Protein AF-A0A7C6XUM2-F1 (afdb_monomer)

Radius of gyration: 15.82 Å; Cα contacts (8 Å, |Δi|>4): 188; chains: 1; bounding box: 39×31×42 Å

Mean predicted aligned error: 3.75 Å

Structure (mmCIF, N/CA/C/O backbone):
data_AF-A0A7C6XUM2-F1
#
_entry.id   AF-A0A7C6XUM2-F1
#
loop_
_atom_site.group_PDB
_atom_site.id
_atom_site.type_symbol
_atom_site.label_atom_id
_atom_site.label_alt_id
_atom_site.label_comp_id
_atom_site.label_asym_id
_atom_site.label_entity_id
_atom_site.label_seq_id
_atom_site.pdbx_PDB_ins_code
_atom_site.Cartn_x
_atom_site.Cartn_y
_atom_site.Cartn_z
_atom_site.occupancy
_atom_site.B_iso_or_equiv
_atom_site.auth_seq_id
_atom_site.auth_comp_id
_atom_site.auth_asym_id
_atom_site.auth_atom_id
_atom_site.pdbx_PDB_model_num
ATOM 1 N N . MET A 1 1 ? -12.498 -16.018 3.417 1.00 53.25 1 MET A N 1
ATOM 2 C CA . MET A 1 1 ? -11.484 -16.542 4.367 1.00 53.25 1 MET A CA 1
ATOM 3 C C . MET A 1 1 ? -11.325 -15.564 5.523 1.00 53.25 1 MET A C 1
ATOM 5 O O . MET A 1 1 ? -11.219 -14.373 5.267 1.00 53.25 1 MET A O 1
ATOM 9 N N . ASN A 1 2 ? -11.324 -16.026 6.777 1.00 69.00 2 ASN A N 1
ATOM 10 C CA . ASN A 1 2 ? -11.120 -15.145 7.933 1.00 69.00 2 ASN A CA 1
ATOM 11 C C . ASN A 1 2 ? -9.619 -15.071 8.265 1.00 69.00 2 ASN A C 1
ATOM 13 O O . ASN A 1 2 ? -9.070 -15.978 8.889 1.00 69.00 2 ASN A O 1
ATOM 17 N N . ILE A 1 3 ? -8.933 -14.029 7.792 1.00 83.44 3 ILE A N 1
ATOM 18 C CA . ILE A 1 3 ? -7.495 -13.848 8.035 1.00 83.44 3 ILE A CA 1
ATOM 19 C C . ILE A 1 3 ? -7.290 -13.254 9.429 1.00 83.44 3 ILE A C 1
ATOM 21 O O . ILE A 1 3 ? -7.943 -12.284 9.813 1.00 83.44 3 ILE A O 1
ATOM 25 N N . LYS A 1 4 ? -6.369 -13.824 10.208 1.00 90.12 4 LYS A N 1
ATOM 26 C CA . LYS A 1 4 ? -6.022 -13.310 11.538 1.00 90.12 4 LYS A CA 1
ATOM 27 C C . LYS A 1 4 ? -4.985 -12.192 11.415 1.00 90.12 4 LYS A C 1
ATOM 29 O O . LYS A 1 4 ? -3.853 -12.465 11.023 1.00 90.12 4 LYS A O 1
ATOM 34 N N . ILE A 1 5 ? -5.354 -10.967 11.806 1.00 94.19 5 ILE A N 1
ATOM 35 C CA . ILE A 1 5 ? -4.424 -9.827 11.846 1.00 94.19 5 ILE A CA 1
ATOM 36 C C . ILE A 1 5 ? -3.328 -10.077 12.882 1.00 94.19 5 ILE A C 1
ATOM 38 O O . ILE A 1 5 ? -3.603 -10.296 14.067 1.00 94.19 5 ILE A O 1
ATOM 42 N N . ARG A 1 6 ? -2.081 -10.033 12.420 1.00 94.12 6 ARG A N 1
ATOM 43 C CA . ARG A 1 6 ? -0.863 -10.315 13.189 1.00 94.12 6 ARG A CA 1
ATOM 44 C C . ARG A 1 6 ? 0.303 -9.468 12.667 1.00 94.12 6 ARG A C 1
ATOM 46 O O . ARG A 1 6 ? 0.230 -9.048 11.515 1.00 94.12 6 ARG A O 1
ATOM 53 N N . PRO A 1 7 ? 1.376 -9.257 13.447 1.00 95.44 7 PRO A N 1
ATOM 54 C CA . PRO A 1 7 ? 2.579 -8.601 12.938 1.00 95.44 7 PRO A CA 1
ATOM 55 C C . PRO A 1 7 ? 3.060 -9.235 11.629 1.00 95.44 7 PRO A C 1
ATOM 57 O O . PRO A 1 7 ? 2.848 -10.435 11.406 1.00 95.44 7 PRO A O 1
ATOM 60 N N . TYR A 1 8 ? 3.685 -8.430 10.767 1.00 93.94 8 TYR A N 1
ATOM 61 C CA . TYR A 1 8 ? 4.193 -8.895 9.480 1.00 93.94 8 TYR A CA 1
ATOM 62 C C . TYR A 1 8 ? 5.078 -10.134 9.648 1.00 93.94 8 TYR A C 1
ATOM 64 O O . TYR A 1 8 ? 5.929 -10.203 10.536 1.00 93.94 8 TYR A O 1
ATOM 72 N N . LYS A 1 9 ? 4.879 -11.114 8.764 1.00 94.00 9 LYS A N 1
ATOM 73 C CA . LYS A 1 9 ? 5.786 -12.246 8.606 1.00 94.00 9 LYS A CA 1
ATOM 74 C C . LYS A 1 9 ? 6.029 -12.522 7.127 1.00 94.00 9 LYS A C 1
ATOM 76 O O . LYS A 1 9 ? 5.105 -12.450 6.310 1.00 94.00 9 LYS A O 1
ATOM 81 N N . ARG A 1 10 ? 7.272 -12.875 6.791 1.00 89.88 10 ARG A N 1
ATOM 82 C CA . ARG A 1 10 ? 7.696 -13.174 5.414 1.00 89.88 10 ARG A CA 1
ATOM 83 C C . ARG A 1 10 ? 6.898 -14.331 4.805 1.00 89.88 10 ARG A C 1
ATOM 85 O O . ARG A 1 10 ? 6.492 -14.232 3.656 1.00 89.88 10 ARG A O 1
ATOM 92 N N . ASP A 1 11 ? 6.599 -15.351 5.599 1.00 93.06 11 ASP A N 1
ATOM 93 C CA . ASP A 1 11 ? 5.860 -16.565 5.226 1.00 93.06 11 ASP A CA 1
ATOM 94 C C . ASP A 1 11 ? 4.325 -16.410 5.257 1.00 93.06 11 ASP A C 1
ATOM 96 O O . ASP A 1 11 ? 3.592 -17.305 4.845 1.00 93.06 11 ASP A O 1
ATOM 100 N N . ALA A 1 12 ? 3.796 -15.283 5.749 1.00 93.62 12 ALA A N 1
ATOM 101 C CA . ALA A 1 12 ? 2.359 -15.033 5.728 1.00 93.62 12 ALA A CA 1
ATOM 102 C C . ALA A 1 12 ? 1.880 -14.754 4.297 1.00 93.62 12 ALA A C 1
ATOM 104 O O . ALA A 1 12 ? 2.514 -13.980 3.586 1.00 93.62 12 ALA A O 1
ATOM 105 N N . GLY A 1 13 ? 0.709 -15.274 3.923 1.00 94.88 13 GLY A N 1
ATOM 106 C CA . GLY A 1 13 ? 0.074 -14.972 2.632 1.00 94.88 13 GLY A CA 1
ATOM 107 C C . GLY A 1 13 ? -0.474 -13.545 2.495 1.00 94.88 13 GLY A C 1
ATOM 108 O O . GLY A 1 13 ? -0.994 -13.204 1.449 1.00 94.88 13 GLY A O 1
ATOM 109 N N . HIS A 1 14 ? -0.378 -12.697 3.518 1.00 96.50 14 HIS A N 1
ATOM 110 C CA . HIS A 1 14 ? -0.877 -11.320 3.479 1.00 96.50 14 HIS A CA 1
ATOM 111 C C . HIS A 1 14 ? 0.179 -10.329 3.967 1.00 96.50 14 HIS A C 1
ATOM 113 O O . HIS A 1 14 ? 1.123 -10.697 4.676 1.00 96.50 14 HIS A O 1
ATOM 119 N N . ALA A 1 15 ? -0.005 -9.071 3.590 1.00 97.19 15 ALA A N 1
ATOM 120 C CA . ALA A 1 15 ? 0.808 -7.933 3.991 1.00 97.19 15 ALA A CA 1
ATOM 121 C C . ALA A 1 15 ? -0.079 -6.698 4.237 1.00 97.19 15 ALA A C 1
ATOM 123 O O . ALA A 1 15 ? -1.311 -6.771 4.157 1.00 97.19 15 ALA A O 1
ATOM 124 N N . TYR A 1 16 ? 0.556 -5.585 4.608 1.00 97.75 16 TYR A N 1
ATOM 125 C CA . TYR A 1 16 ? -0.120 -4.377 5.074 1.00 97.75 16 TYR A CA 1
ATOM 126 C C . TYR A 1 16 ? 0.416 -3.139 4.359 1.00 97.75 16 TYR A C 1
ATOM 128 O O . TYR A 1 16 ? 1.627 -2.930 4.317 1.00 97.75 16 TYR A O 1
ATOM 136 N N . ALA A 1 17 ? -0.485 -2.310 3.839 1.00 97.75 17 ALA A N 1
ATOM 137 C CA . ALA A 1 17 ? -0.192 -0.955 3.391 1.00 97.75 17 ALA A CA 1
ATOM 138 C C . ALA A 1 17 ? -0.499 0.001 4.550 1.00 97.75 17 ALA A C 1
ATOM 140 O O . ALA A 1 17 ? -1.663 0.233 4.867 1.00 97.75 17 ALA A O 1
ATOM 141 N N . LEU A 1 18 ? 0.537 0.492 5.234 1.00 96.94 18 LEU A N 1
ATOM 142 C CA . LEU A 1 18 ? 0.380 1.337 6.420 1.00 96.94 18 LEU A CA 1
ATOM 143 C C . LEU A 1 18 ? 0.196 2.804 6.018 1.00 96.94 18 LEU A C 1
ATOM 145 O O . LEU A 1 18 ? 1.086 3.401 5.421 1.00 96.94 18 LEU A O 1
ATOM 149 N N . GLY A 1 19 ? -0.940 3.393 6.386 1.00 97.00 19 GLY A N 1
ATOM 150 C CA . GLY A 1 19 ? -1.255 4.799 6.151 1.00 97.00 19 GLY A CA 1
ATOM 151 C C . GLY A 1 19 ? -2.274 5.016 5.033 1.00 97.00 19 GLY A C 1
ATOM 152 O O . GLY A 1 19 ? -2.547 4.140 4.210 1.00 97.00 19 GLY A O 1
ATOM 153 N N . VAL A 1 20 ? -2.829 6.228 5.005 1.00 97.31 20 VAL A N 1
ATOM 154 C CA . VAL A 1 20 ? -3.878 6.632 4.057 1.00 97.31 20 VAL A CA 1
ATOM 155 C C . VAL A 1 20 ? -3.383 6.566 2.613 1.00 97.31 20 VAL A C 1
ATOM 157 O O . VAL A 1 20 ? -4.011 5.914 1.786 1.00 97.31 20 VAL A O 1
ATOM 160 N N . PHE A 1 21 ? -2.234 7.181 2.317 1.00 96.19 21 PHE A N 1
ATOM 161 C CA . PHE A 1 21 ? -1.711 7.238 0.951 1.00 96.19 21 PHE A CA 1
ATOM 162 C C . PHE A 1 21 ? -1.351 5.848 0.389 1.00 96.19 21 PHE A C 1
ATOM 164 O O . PHE A 1 21 ? -1.909 5.487 -0.644 1.00 96.19 21 PHE A O 1
ATOM 171 N N . PRO A 1 22 ? -0.555 4.995 1.071 1.00 96.56 22 PRO A N 1
ATOM 172 C CA . PRO A 1 22 ? -0.298 3.637 0.580 1.00 96.56 22 PRO A CA 1
ATOM 173 C C . PRO A 1 22 ? -1.565 2.790 0.409 1.00 96.56 22 PRO A C 1
ATOM 175 O O . PRO A 1 22 ? -1.640 1.966 -0.499 1.00 96.56 22 PRO A O 1
ATOM 178 N N . THR A 1 23 ? -2.575 2.992 1.263 1.00 98.19 23 THR A N 1
ATOM 179 C CA . THR A 1 23 ? -3.865 2.297 1.138 1.00 98.19 23 THR A CA 1
ATOM 180 C C . THR A 1 23 ? -4.638 2.755 -0.102 1.00 98.19 23 THR A C 1
ATOM 182 O O . THR A 1 23 ? -5.230 1.921 -0.782 1.00 98.19 23 THR A O 1
ATOM 185 N N . LEU A 1 24 ? -4.616 4.050 -0.429 1.00 98.38 24 LEU A N 1
ATOM 186 C CA . LEU A 1 24 ? -5.218 4.574 -1.658 1.00 98.38 24 LEU A CA 1
ATOM 187 C C . LEU A 1 24 ? -4.530 4.027 -2.913 1.00 98.38 24 LEU A C 1
ATOM 189 O O . LEU A 1 24 ? -5.227 3.573 -3.816 1.00 98.38 24 LEU A O 1
ATOM 193 N N . GLU A 1 25 ? -3.197 4.007 -2.949 1.00 97.69 25 GLU A N 1
ATOM 194 C CA . GLU A 1 25 ? -2.431 3.455 -4.078 1.00 97.69 25 GLU A CA 1
ATOM 195 C C . GLU A 1 25 ? -2.727 1.963 -4.285 1.00 97.69 25 GLU A C 1
ATOM 197 O O . GLU A 1 25 ? -2.980 1.510 -5.402 1.00 97.69 25 GLU A O 1
ATOM 202 N N . LEU A 1 26 ? -2.797 1.197 -3.192 1.00 98.31 26 LEU A N 1
ATOM 203 C CA . LEU A 1 26 ? -3.200 -0.207 -3.222 1.00 98.31 26 LEU A CA 1
ATOM 204 C C . LEU A 1 26 ? -4.615 -0.384 -3.802 1.00 98.31 26 LEU A C 1
ATOM 206 O O . LEU A 1 26 ? -4.825 -1.239 -4.659 1.00 98.31 26 LEU A O 1
ATOM 210 N N . LEU A 1 27 ? -5.582 0.423 -3.359 1.00 98.31 27 LEU A N 1
ATOM 211 C CA . LEU A 1 27 ? -6.965 0.375 -3.850 1.00 98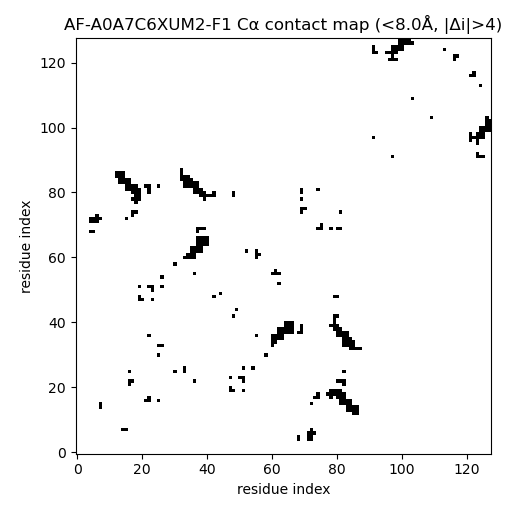.31 27 LEU A CA 1
ATOM 212 C C . LEU A 1 27 ? -7.098 0.823 -5.313 1.00 98.31 27 LEU A C 1
ATOM 214 O O . LEU A 1 27 ? -7.988 0.348 -6.019 1.00 98.31 27 LEU A O 1
ATOM 218 N N . ALA A 1 28 ? -6.246 1.742 -5.765 1.00 97.31 28 ALA A N 1
ATOM 219 C CA . ALA A 1 28 ? -6.243 2.231 -7.137 1.00 97.31 28 ALA A CA 1
ATOM 220 C C . ALA A 1 28 ? -5.667 1.193 -8.107 1.00 97.31 28 ALA A C 1
ATOM 222 O O . ALA A 1 28 ? -6.239 0.972 -9.174 1.00 97.31 28 ALA A O 1
ATOM 223 N N . HIS A 1 29 ? -4.568 0.536 -7.722 1.00 95.81 29 HIS A N 1
AT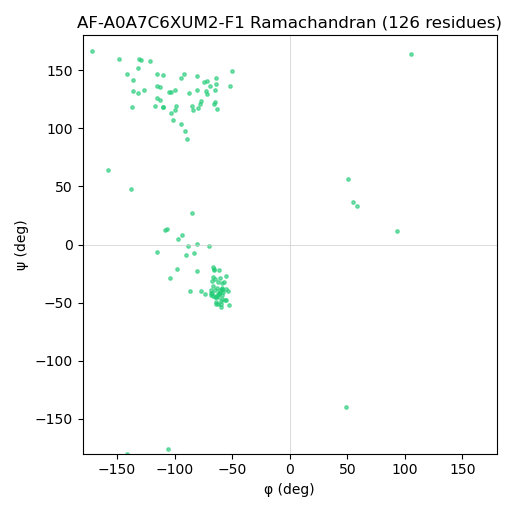OM 224 C CA . HIS A 1 29 ? -3.785 -0.295 -8.635 1.00 95.81 29 HIS A CA 1
ATOM 225 C C . HIS A 1 29 ? -3.980 -1.801 -8.466 1.00 95.81 29 HIS A C 1
ATOM 227 O O . HIS A 1 29 ? -3.807 -2.521 -9.446 1.00 95.81 29 HIS A O 1
ATOM 233 N N . ARG A 1 30 ? -4.307 -2.289 -7.260 1.00 96.56 30 ARG A N 1
ATOM 234 C CA . ARG A 1 30 ? -4.512 -3.723 -6.952 1.00 96.56 30 ARG A CA 1
ATOM 235 C C . ARG A 1 30 ? -5.726 -3.988 -6.042 1.00 96.56 30 ARG A C 1
ATOM 237 O O . ARG A 1 30 ? -5.606 -4.714 -5.049 1.00 96.56 30 ARG A O 1
ATOM 244 N N . PRO A 1 31 ? -6.904 -3.410 -6.332 1.00 96.81 31 PRO A N 1
ATOM 245 C CA . PRO A 1 31 ? -8.106 -3.570 -5.511 1.00 96.81 31 PRO A CA 1
ATOM 246 C C . PRO A 1 31 ? -8.525 -5.034 -5.317 1.00 96.81 31 PRO A C 1
ATOM 248 O O . PRO A 1 31 ? -9.036 -5.392 -4.261 1.00 96.81 31 PRO A O 1
ATOM 251 N N . GLU A 1 32 ? -8.284 -5.888 -6.309 1.00 96.31 32 GLU A N 1
ATOM 252 C CA . GLU A 1 32 ? -8.594 -7.318 -6.293 1.00 96.31 32 GLU A CA 1
ATOM 253 C C . GLU A 1 32 ? -7.788 -8.110 -5.256 1.00 96.31 32 GLU A C 1
ATOM 255 O O . GLU A 1 32 ? -8.216 -9.181 -4.829 1.00 96.31 32 GLU A O 1
ATOM 260 N N . GLN A 1 33 ? -6.642 -7.579 -4.822 1.00 97.44 33 GLN A N 1
ATOM 261 C CA . GLN A 1 33 ? -5.819 -8.192 -3.780 1.00 97.44 33 GLN A CA 1
ATOM 262 C C . GLN A 1 33 ? -6.202 -7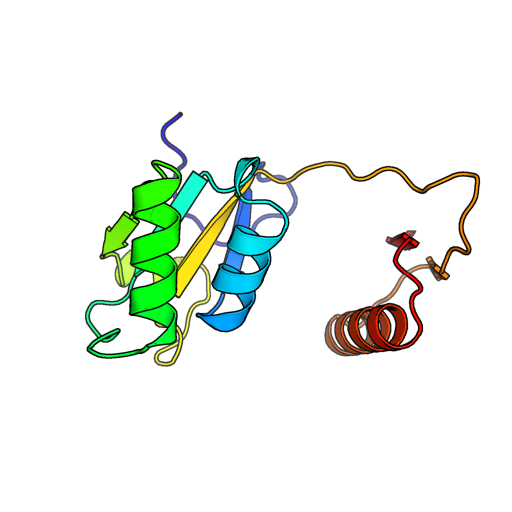.714 -2.378 1.00 97.44 33 GLN A C 1
ATOM 264 O O . GLN A 1 33 ? -5.712 -8.260 -1.385 1.00 97.44 33 GLN A O 1
ATOM 269 N N . VAL A 1 34 ? -7.060 -6.696 -2.262 1.00 98.06 34 VAL A N 1
ATOM 270 C CA . VAL A 1 34 ? -7.442 -6.118 -0.973 1.00 98.06 34 VAL A CA 1
ATOM 271 C C . VAL A 1 34 ? -8.466 -7.007 -0.284 1.00 98.06 34 VAL A C 1
ATOM 273 O O . VAL A 1 34 ? -9.564 -7.254 -0.768 1.00 98.06 34 VAL A O 1
ATOM 276 N N . LEU A 1 35 ? -8.100 -7.467 0.906 1.00 97.00 35 LEU A N 1
ATOM 277 C CA . LEU A 1 35 ? 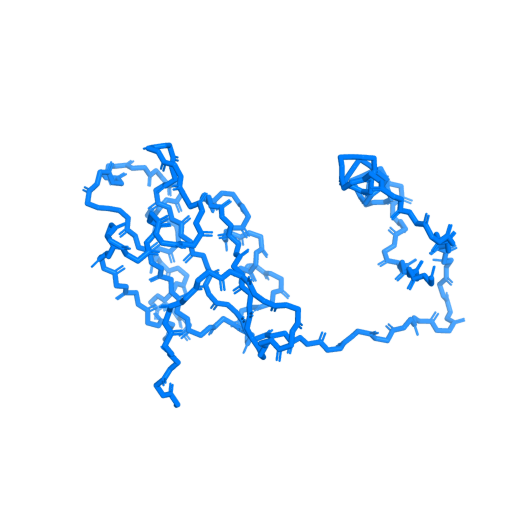-8.920 -8.345 1.734 1.00 97.00 35 LEU A CA 1
ATOM 278 C C . LEU A 1 35 ? -9.876 -7.538 2.614 1.00 97.00 35 LEU A C 1
ATOM 280 O O . LEU A 1 35 ? -11.008 -7.954 2.854 1.00 97.00 35 LEU A O 1
ATOM 284 N N . ARG A 1 36 ? -9.380 -6.417 3.150 1.00 97.62 36 ARG A N 1
ATOM 285 C CA . ARG A 1 36 ? -10.130 -5.428 3.935 1.00 97.62 36 ARG A CA 1
ATOM 286 C C . ARG A 1 36 ? -9.284 -4.190 4.203 1.00 97.62 36 ARG A C 1
ATOM 288 O O . ARG A 1 36 ? -8.057 -4.244 4.117 1.00 97.62 36 ARG A O 1
ATOM 295 N N . VAL A 1 37 ? -9.936 -3.127 4.650 1.00 98.12 37 VAL A N 1
ATOM 296 C CA . VAL A 1 37 ? -9.288 -1.934 5.194 1.00 98.12 37 VAL A CA 1
ATOM 297 C C . VAL A 1 37 ? -9.595 -1.799 6.683 1.00 98.12 37 VAL A C 1
ATOM 299 O O . VAL A 1 37 ? -10.733 -1.978 7.115 1.00 98.12 37 VAL A O 1
ATOM 302 N N . LEU A 1 38 ? -8.567 -1.494 7.471 1.00 97.81 38 LEU A N 1
ATOM 303 C CA . LEU A 1 38 ? -8.688 -1.141 8.882 1.00 97.81 38 LEU A CA 1
ATOM 304 C C . LEU A 1 38 ? -8.627 0.379 9.017 1.00 97.81 38 LEU A C 1
ATOM 306 O O . LEU A 1 38 ? -7.724 0.994 8.453 1.00 97.81 38 LEU A O 1
ATOM 310 N N . LEU A 1 39 ? -9.542 0.967 9.781 1.00 97.44 39 LEU A N 1
ATOM 311 C CA . LEU A 1 39 ? -9.560 2.394 10.093 1.00 97.44 39 LEU A CA 1
ATOM 312 C C . LEU A 1 39 ? -9.338 2.621 11.587 1.00 97.44 39 LEU A C 1
ATOM 314 O O . LEU A 1 39 ? -9.742 1.806 12.418 1.00 97.44 39 LEU A O 1
ATOM 318 N N . SER A 1 40 ? -8.672 3.723 11.915 1.00 96.75 40 SER A N 1
ATOM 319 C CA . SER A 1 40 ? -8.585 4.215 13.289 1.00 96.75 40 SER A CA 1
ATOM 320 C C . SER A 1 40 ? -9.859 4.972 13.648 1.00 96.75 40 SER A C 1
ATOM 322 O O . SER A 1 40 ? -10.391 5.709 12.818 1.00 96.75 40 SER A O 1
ATOM 324 N N . GLU A 1 41 ? -10.304 4.876 14.900 1.00 94.44 41 GLU A N 1
ATOM 325 C CA . GLU A 1 41 ? -11.353 5.750 15.447 1.00 94.44 41 GLU A CA 1
ATOM 326 C C . GLU A 1 41 ? -11.000 7.243 15.308 1.00 94.44 41 GLU A C 1
ATOM 328 O O . GLU A 1 41 ? -11.882 8.088 15.173 1.00 94.44 41 GLU A O 1
ATOM 333 N N . ARG A 1 42 ? -9.701 7.575 15.272 1.00 91.88 42 ARG A N 1
ATOM 334 C CA . ARG A 1 42 ? -9.185 8.945 15.114 1.00 91.88 42 ARG A CA 1
ATOM 335 C C . ARG A 1 42 ? -9.187 9.450 13.670 1.00 91.88 42 ARG A C 1
ATOM 337 O O . ARG A 1 42 ? -8.734 10.566 13.432 1.00 91.88 42 ARG A O 1
ATOM 344 N N . ALA A 1 43 ? -9.642 8.647 12.709 1.00 85.44 43 ALA A N 1
ATOM 345 C CA . ALA A 1 43 ? -9.603 9.005 11.296 1.00 85.44 43 ALA A CA 1
ATOM 346 C C . ALA A 1 43 ? -10.402 10.282 10.963 1.00 85.44 43 ALA A C 1
ATOM 348 O O . ALA A 1 43 ? -10.007 11.002 10.046 1.00 85.44 43 ALA A O 1
ATOM 349 N N . GLY A 1 44 ? -11.464 10.580 11.728 1.00 80.69 44 GLY A N 1
ATOM 350 C CA . GLY A 1 44 ? -12.238 11.824 11.634 1.00 80.69 44 GLY A CA 1
ATOM 351 C C . GLY A 1 44 ? -12.647 12.194 10.203 1.00 80.69 44 GLY A C 1
ATOM 352 O O . GLY A 1 44 ? -12.963 11.321 9.396 1.00 80.69 44 GLY A O 1
ATOM 353 N N . ASP A 1 45 ? -12.574 13.490 9.888 1.00 82.75 45 ASP A N 1
ATOM 354 C CA . ASP A 1 45 ? -12.909 14.069 8.576 1.00 82.75 45 ASP A CA 1
ATOM 355 C C . ASP A 1 45 ? -11.743 14.016 7.567 1.00 82.75 45 ASP A C 1
ATOM 357 O O . ASP A 1 45 ? -11.625 14.861 6.679 1.00 82.75 45 ASP A O 1
ATOM 361 N N . ASN A 1 46 ? -10.823 13.054 7.695 1.00 92.75 46 ASN A N 1
ATOM 362 C CA . ASN A 1 46 ? -9.718 12.931 6.747 1.00 92.75 46 ASN A CA 1
ATOM 363 C C . ASN A 1 46 ? -10.249 12.618 5.334 1.00 92.75 46 ASN A C 1
ATOM 365 O O . ASN A 1 46 ? -10.799 11.542 5.092 1.00 92.75 46 ASN A O 1
ATOM 369 N N . GLU A 1 47 ? -10.024 13.525 4.379 1.00 94.12 47 GLU A N 1
ATOM 370 C CA . GLU A 1 47 ? -10.494 13.381 2.990 1.00 94.12 47 GLU A CA 1
ATOM 371 C C . GLU A 1 47 ? -10.018 12.079 2.330 1.00 94.12 47 GLU A C 1
ATOM 373 O O . GLU A 1 47 ? -10.764 11.419 1.603 1.00 94.12 47 GLU A O 1
ATOM 378 N N . GLY A 1 48 ? -8.780 11.665 2.611 1.00 95.81 48 GLY A N 1
ATOM 379 C CA . GLY A 1 48 ? -8.239 10.413 2.096 1.00 95.81 48 GLY A CA 1
ATOM 380 C C . GLY A 1 48 ? -8.950 9.190 2.676 1.00 95.81 48 GLY A C 1
ATOM 381 O O . GLY A 1 48 ? -9.185 8.228 1.949 1.00 95.81 48 GLY A O 1
ATOM 382 N N . VAL A 1 49 ? -9.368 9.235 3.944 1.00 96.75 49 VAL A N 1
ATOM 383 C CA . VAL A 1 49 ? -10.198 8.183 4.553 1.00 96.75 49 VAL A CA 1
ATOM 384 C C . VAL A 1 49 ? -11.596 8.164 3.937 1.00 96.75 49 VAL A C 1
ATOM 386 O O . VAL A 1 49 ? -12.087 7.088 3.603 1.00 96.75 49 VAL A O 1
ATOM 389 N N . ALA A 1 50 ? -12.210 9.325 3.698 1.00 96.56 50 ALA A N 1
ATOM 390 C CA . ALA A 1 50 ? -13.498 9.398 3.007 1.00 96.56 50 ALA A CA 1
ATOM 391 C C . ALA A 1 50 ? -13.420 8.764 1.603 1.00 96.56 50 ALA A C 1
ATOM 393 O O . ALA A 1 50 ? -14.272 7.954 1.229 1.00 96.56 50 ALA A O 1
ATOM 394 N N . LYS A 1 51 ? -12.341 9.045 0.859 1.00 97.62 51 LYS A N 1
ATOM 395 C CA . LYS A 1 51 ? -12.075 8.434 -0.451 1.00 97.62 51 LYS A CA 1
ATOM 396 C C . LYS A 1 51 ? -11.869 6.919 -0.358 1.00 97.62 51 LYS A C 1
ATOM 398 O O . LYS A 1 51 ? -12.431 6.183 -1.167 1.00 97.62 51 LYS A O 1
ATOM 403 N N . ILE A 1 52 ? -11.118 6.442 0.637 1.00 98.12 52 ILE A N 1
ATOM 404 C CA . ILE A 1 52 ? -10.960 5.006 0.922 1.00 98.12 52 ILE A CA 1
ATOM 405 C C . ILE A 1 52 ? -12.328 4.348 1.139 1.00 98.12 52 ILE A C 1
ATOM 407 O O . ILE A 1 52 ? -12.603 3.317 0.528 1.00 98.12 52 ILE A O 1
ATOM 411 N N . CYS A 1 53 ? -13.195 4.944 1.962 1.00 97.25 53 CYS A N 1
ATOM 412 C CA . CYS A 1 53 ? -14.535 4.423 2.232 1.00 97.25 53 CYS A CA 1
ATOM 413 C C . CYS A 1 53 ? -15.401 4.356 0.965 1.00 97.25 53 CYS A C 1
ATOM 415 O O . CYS A 1 53 ? -16.072 3.343 0.757 1.00 97.25 53 CYS A O 1
ATOM 417 N N . SER A 1 54 ? -15.353 5.380 0.102 1.00 97.44 54 SER A N 1
ATOM 418 C CA . SER A 1 54 ? -16.071 5.378 -1.186 1.00 97.44 54 SER A CA 1
ATOM 419 C C . SER A 1 54 ? -15.621 4.215 -2.067 1.00 97.44 54 SER A C 1
ATOM 421 O O . SER A 1 54 ? -16.437 3.377 -2.445 1.00 97.44 54 SER A O 1
ATOM 423 N N . ILE A 1 55 ? -14.307 4.089 -2.296 1.00 97.88 55 ILE A N 1
ATOM 424 C CA . ILE A 1 55 ? -13.744 3.026 -3.141 1.00 97.88 55 ILE A CA 1
ATOM 425 C C . ILE A 1 55 ? -14.070 1.645 -2.562 1.00 97.88 55 ILE A C 1
ATOM 427 O O . ILE A 1 55 ? -14.418 0.724 -3.302 1.00 97.88 55 ILE A O 1
ATOM 431 N N . CYS A 1 56 ? -13.977 1.481 -1.238 1.00 97.88 56 CYS A N 1
ATOM 432 C CA . CYS A 1 56 ? -14.298 0.208 -0.597 1.00 97.88 56 CYS A CA 1
ATOM 433 C C . CYS A 1 56 ? -15.779 -0.150 -0.750 1.00 97.88 56 CYS A C 1
ATOM 435 O O . CYS A 1 56 ? -16.092 -1.308 -1.011 1.00 97.88 56 CYS A O 1
ATOM 437 N N . THR A 1 57 ? -16.676 0.830 -0.641 1.00 97.50 57 THR A N 1
ATOM 438 C CA . THR A 1 57 ? -18.117 0.629 -0.840 1.00 97.50 57 THR A CA 1
ATOM 439 C C . THR A 1 57 ? -18.416 0.219 -2.280 1.00 97.50 57 THR A C 1
ATOM 441 O O . THR A 1 57 ? -19.064 -0.799 -2.504 1.00 97.50 57 THR A O 1
ATOM 444 N N . GLU A 1 58 ? -17.877 0.949 -3.258 1.00 97.50 58 GLU A N 1
ATOM 445 C CA . GLU A 1 58 ? -18.050 0.661 -4.690 1.00 97.50 58 GLU A CA 1
ATOM 446 C C . GLU A 1 58 ? -17.541 -0.737 -5.072 1.00 97.50 58 GLU A C 1
ATOM 448 O O . GLU A 1 58 ? -18.143 -1.428 -5.894 1.00 97.50 58 GLU A O 1
ATOM 453 N N . ARG A 1 59 ? -16.436 -1.174 -4.459 1.00 96.25 59 ARG A N 1
ATOM 454 C CA . ARG A 1 59 ? -15.777 -2.452 -4.763 1.00 96.25 59 ARG A CA 1
ATOM 455 C C . ARG A 1 59 ? -16.160 -3.595 -3.823 1.00 96.25 59 ARG A C 1
ATOM 457 O O . ARG A 1 59 ? -15.603 -4.682 -3.952 1.00 96.25 59 ARG A O 1
ATOM 464 N N . ASN A 1 60 ? -17.101 -3.383 -2.901 1.00 96.88 60 ASN A N 1
ATOM 465 C CA . ASN A 1 60 ? -17.504 -4.358 -1.880 1.00 96.88 60 ASN A CA 1
ATOM 466 C C . ASN A 1 60 ? -16.330 -4.887 -1.024 1.00 96.88 60 ASN A C 1
ATOM 468 O O . ASN A 1 60 ? -16.290 -6.056 -0.636 1.00 96.88 60 ASN A O 1
ATOM 472 N N . ILE A 1 61 ? -15.366 -4.019 -0.713 1.00 97.88 61 ILE A N 1
ATOM 473 C CA . ILE A 1 61 ? -14.241 -4.318 0.176 1.00 97.88 61 ILE A CA 1
ATOM 474 C C . ILE A 1 61 ? -14.668 -4.028 1.614 1.00 97.88 61 ILE A C 1
ATOM 476 O O . ILE A 1 61 ? -15.171 -2.952 1.938 1.00 97.88 61 ILE A O 1
ATOM 480 N N . ARG A 1 62 ? -14.437 -4.990 2.509 1.00 96.81 62 ARG A N 1
ATOM 481 C CA . ARG A 1 62 ? -14.782 -4.852 3.925 1.00 96.81 62 ARG A CA 1
ATOM 482 C C . ARG A 1 62 ? -13.953 -3.749 4.590 1.00 96.81 62 ARG A C 1
ATOM 484 O O . ARG A 1 62 ? -12.729 -3.749 4.483 1.00 96.81 62 ARG A O 1
ATOM 491 N N . VAL A 1 63 ? -14.614 -2.883 5.354 1.00 97.06 63 VAL A N 1
ATOM 492 C CA . VAL A 1 63 ? -13.981 -1.861 6.199 1.00 97.06 63 VAL A CA 1
ATOM 493 C C . VAL A 1 63 ? -14.290 -2.160 7.666 1.00 97.06 63 VAL A C 1
ATOM 495 O O . VAL A 1 63 ? -15.414 -2.531 8.002 1.00 97.06 63 VAL A O 1
ATOM 498 N N . GLU A 1 64 ? -13.294 -2.044 8.542 1.00 95.88 64 GLU A N 1
AT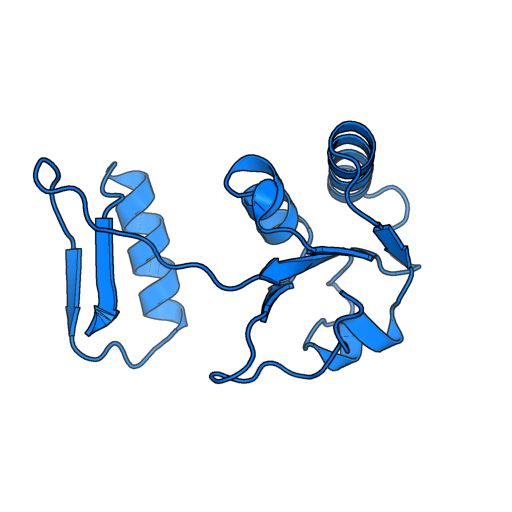OM 499 C CA . GLU A 1 64 ? -13.432 -2.286 9.982 1.00 95.88 64 GLU A CA 1
ATOM 500 C C . GLU A 1 64 ? -12.709 -1.192 10.776 1.00 95.88 64 GLU A C 1
ATOM 502 O O . GLU A 1 64 ? -11.544 -0.904 10.509 1.00 95.88 64 GLU A O 1
ATOM 507 N N . VAL A 1 65 ? -13.361 -0.620 11.789 1.00 96.56 65 VAL A N 1
ATOM 508 C CA . VAL A 1 65 ? -12.688 0.248 12.768 1.00 96.56 65 VAL A CA 1
ATOM 509 C C . VAL A 1 65 ? -11.972 -0.641 13.787 1.00 96.56 65 VAL A C 1
ATOM 511 O O . VAL A 1 65 ? -12.607 -1.477 14.432 1.00 96.56 65 VAL A O 1
ATOM 514 N N . ALA A 1 66 ? -10.641 -0.549 13.869 1.00 96.00 66 ALA A N 1
ATOM 515 C CA . ALA A 1 66 ? -9.836 -1.536 14.592 1.00 96.00 66 ALA A CA 1
ATOM 516 C C . ALA A 1 66 ? -8.455 -1.020 15.050 1.00 96.00 66 ALA A C 1
ATOM 518 O O . ALA A 1 66 ? -7.421 -1.583 14.675 1.00 96.00 66 ALA A O 1
ATOM 519 N N . ASP A 1 67 ? -8.403 -0.025 15.939 1.00 95.62 67 ASP A N 1
ATOM 520 C CA . ASP A 1 67 ? -7.148 0.560 16.453 1.00 95.62 67 ASP A CA 1
ATOM 521 C C . ASP A 1 67 ? -6.180 -0.476 17.047 1.00 95.62 67 ASP A C 1
ATOM 523 O O . ASP A 1 67 ? -4.978 -0.458 16.778 1.00 95.62 67 ASP A O 1
ATOM 527 N N . ARG A 1 68 ? -6.699 -1.472 17.781 1.00 95.06 68 ARG A N 1
ATOM 528 C CA . ARG A 1 68 ? -5.876 -2.575 18.319 1.00 95.06 68 ARG A CA 1
ATOM 529 C C . ARG A 1 68 ? -5.212 -3.411 17.224 1.00 95.06 68 ARG A C 1
ATOM 531 O O . ARG A 1 68 ? -4.148 -3.985 17.449 1.00 95.06 68 ARG A O 1
ATOM 538 N N . ALA A 1 69 ? -5.865 -3.554 16.074 1.00 96.00 69 ALA A N 1
ATOM 539 C CA . ALA A 1 69 ? -5.321 -4.282 14.937 1.00 96.00 69 ALA A CA 1
ATOM 540 C C . ALA A 1 69 ? -4.278 -3.433 14.197 1.00 96.00 69 ALA A C 1
ATOM 542 O O . ALA A 1 69 ? -3.227 -3.969 13.857 1.00 96.00 69 ALA A O 1
ATOM 543 N N . ILE A 1 70 ? -4.526 -2.128 14.039 1.00 96.88 70 ILE A N 1
ATOM 544 C CA . ILE A 1 70 ? -3.587 -1.161 13.448 1.00 96.88 70 ILE A CA 1
ATOM 545 C C . ILE A 1 70 ? -2.282 -1.109 14.252 1.00 96.88 70 ILE A C 1
ATOM 547 O O . ILE A 1 70 ? -1.208 -1.335 13.693 1.00 96.88 70 ILE A O 1
ATOM 551 N N . ALA A 1 71 ? -2.365 -0.931 15.573 1.00 95.12 71 ALA A N 1
ATOM 552 C CA . ALA A 1 71 ? -1.187 -0.928 16.443 1.00 95.12 71 ALA A CA 1
ATOM 553 C C . ALA A 1 71 ? -0.404 -2.252 16.357 1.00 95.12 71 ALA A C 1
ATOM 555 O O . ALA A 1 71 ? 0.824 -2.271 16.314 1.00 95.12 71 ALA A O 1
ATOM 556 N N . ARG A 1 72 ? -1.109 -3.390 16.261 1.00 95.50 72 ARG A N 1
ATOM 557 C CA . ARG A 1 72 ? -0.487 -4.721 16.166 1.00 95.50 72 ARG A CA 1
ATOM 558 C C . ARG A 1 72 ? 0.332 -4.924 14.890 1.00 95.50 72 ARG A C 1
ATOM 560 O O . ARG A 1 72 ? 1.264 -5.726 14.908 1.00 95.50 72 ARG A O 1
ATOM 567 N N . VAL A 1 73 ? -0.025 -4.269 13.788 1.00 95.56 73 VAL A N 1
ATOM 568 C CA . VAL A 1 73 ? 0.665 -4.429 12.493 1.00 95.56 73 VAL A CA 1
ATOM 569 C C . VAL A 1 73 ? 1.759 -3.387 12.262 1.00 95.56 73 VAL A C 1
ATOM 571 O O . VAL A 1 73 ? 2.331 -3.350 11.177 1.00 95.56 73 VAL A O 1
ATOM 574 N N . GLY A 1 74 ? 2.082 -2.585 1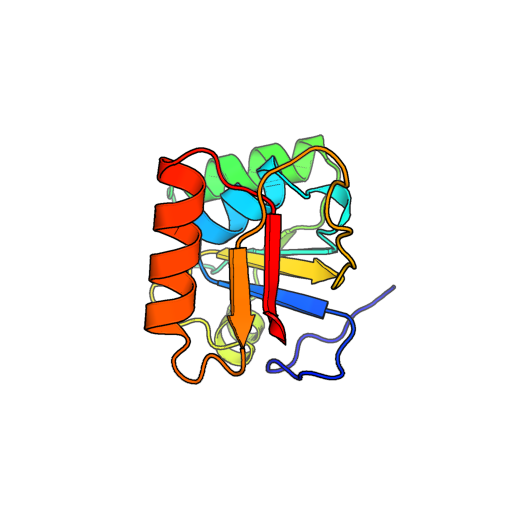3.281 1.00 90.31 74 GLY A N 1
ATOM 575 C CA . GLY A 1 74 ? 3.120 -1.557 13.209 1.00 90.31 74 GLY A CA 1
ATOM 576 C C . GLY A 1 74 ? 2.606 -0.173 12.818 1.00 90.31 74 GLY A C 1
ATOM 577 O O . GLY A 1 74 ? 3.413 0.707 12.536 1.00 90.31 74 GLY A O 1
ATOM 578 N N . GLY A 1 75 ? 1.285 0.038 12.806 1.00 85.81 75 GLY A N 1
ATOM 579 C CA . GLY A 1 75 ? 0.724 1.382 12.729 1.00 85.81 75 GLY A CA 1
ATOM 580 C C . GLY A 1 75 ? 1.088 2.196 13.972 1.00 85.81 75 GLY A C 1
ATOM 581 O O . GLY A 1 75 ? 1.145 1.669 15.084 1.00 85.81 75 GLY A O 1
ATOM 582 N N . ASN A 1 76 ? 1.332 3.484 13.772 1.00 88.62 76 ASN A N 1
ATOM 583 C CA . ASN A 1 76 ? 1.561 4.461 14.835 1.00 88.62 76 ASN A CA 1
ATOM 584 C C . ASN A 1 76 ? 0.330 5.370 15.005 1.00 88.62 76 ASN A C 1
ATOM 586 O O . ASN A 1 76 ? -0.677 5.199 14.321 1.00 88.62 76 ASN A O 1
ATOM 590 N N . GLU A 1 77 ? 0.409 6.369 15.884 1.00 83.06 77 GLU A N 1
ATOM 591 C CA . GLU A 1 77 ? -0.704 7.302 16.123 1.00 83.06 77 GLU A CA 1
ATOM 592 C C . GLU A 1 77 ? -1.138 8.123 14.899 1.00 83.06 77 GLU A C 1
ATOM 594 O O . GLU A 1 77 ? -2.266 8.609 14.859 1.00 83.06 77 GLU A O 1
ATOM 599 N N . ALA A 1 78 ? -0.265 8.278 13.902 1.00 87.56 78 ALA A N 1
ATOM 600 C CA . ALA A 1 78 ? -0.569 8.967 12.649 1.00 87.56 78 ALA A CA 1
ATOM 601 C C . ALA A 1 78 ? -1.158 8.023 11.578 1.00 87.56 78 ALA A C 1
ATOM 603 O O . ALA A 1 78 ? -1.462 8.447 10.462 1.00 87.56 78 ALA A O 1
ATOM 604 N N . THR A 1 79 ? -1.307 6.730 11.882 1.00 94.31 79 THR A N 1
ATOM 605 C CA . THR A 1 79 ? -1.803 5.726 10.937 1.00 94.31 79 THR A CA 1
ATOM 606 C C . THR A 1 79 ? -3.326 5.624 11.011 1.00 94.31 79 THR A C 1
ATOM 608 O O . THR A 1 79 ? -3.872 4.825 11.766 1.00 94.31 79 THR A O 1
ATOM 611 N N . TYR A 1 80 ? -4.023 6.415 10.193 1.00 96.62 80 TYR A N 1
ATOM 612 C CA . TYR A 1 80 ? -5.494 6.423 10.173 1.00 96.62 80 TYR A CA 1
ATOM 613 C C . TYR A 1 80 ? -6.135 5.285 9.375 1.00 96.62 80 TYR A C 1
ATOM 615 O O . TYR A 1 80 ? -7.286 4.940 9.630 1.00 96.62 80 TYR A O 1
ATOM 623 N N . ALA A 1 81 ? -5.406 4.701 8.425 1.00 97.94 81 ALA A N 1
ATOM 624 C CA . ALA A 1 81 ? -5.890 3.613 7.588 1.00 97.94 81 ALA A CA 1
ATOM 625 C C . ALA A 1 81 ? -4.793 2.575 7.347 1.00 97.94 81 ALA A C 1
ATOM 627 O O . ALA A 1 81 ? -3.613 2.922 7.248 1.00 97.94 81 ALA A O 1
ATOM 628 N N . VAL A 1 82 ? -5.189 1.308 7.236 1.00 98.44 82 VAL A N 1
ATOM 629 C CA . VAL A 1 82 ? -4.319 0.206 6.825 1.00 98.44 82 VAL A CA 1
ATOM 630 C C . VAL A 1 82 ? -5.047 -0.698 5.837 1.00 98.44 82 VAL A C 1
ATOM 63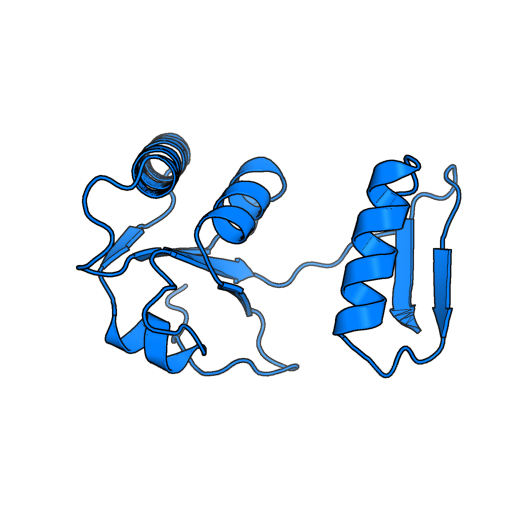2 O O . VAL A 1 82 ? -6.032 -1.346 6.192 1.00 98.44 82 VAL A O 1
ATOM 635 N N . GLY A 1 83 ? -4.528 -0.806 4.618 1.00 98.25 83 GLY A N 1
ATOM 636 C CA . GLY A 1 83 ? -4.956 -1.814 3.653 1.00 98.25 83 GLY A CA 1
ATOM 637 C C . GLY A 1 83 ? -4.364 -3.182 3.988 1.00 98.25 83 GLY A C 1
ATOM 638 O O . GLY A 1 83 ? -3.146 -3.330 4.078 1.00 98.25 83 GLY A O 1
ATOM 639 N N . VAL A 1 84 ? -5.207 -4.197 4.169 1.00 98.25 84 VAL A N 1
ATOM 640 C CA . VAL A 1 84 ? -4.786 -5.595 4.330 1.00 98.25 84 VAL A CA 1
ATOM 641 C C . VAL A 1 84 ? -4.938 -6.275 2.980 1.00 98.25 84 VAL A C 1
ATOM 643 O O . VAL A 1 84 ? -6.053 -6.354 2.467 1.00 98.25 84 VAL A O 1
ATOM 646 N N . PHE A 1 85 ? -3.848 -6.789 2.415 1.00 97.94 85 PHE A N 1
ATOM 647 C CA . PHE A 1 85 ? -3.866 -7.382 1.078 1.00 97.94 85 PHE A CA 1
ATOM 648 C C . PHE A 1 85 ? -3.189 -8.745 1.027 1.00 97.94 85 PHE A C 1
ATOM 650 O O . PHE A 1 85 ? -2.301 -9.054 1.825 1.00 97.94 85 PHE A O 1
ATOM 657 N N . GLN A 1 86 ? -3.647 -9.570 0.094 1.00 97.31 86 GLN A N 1
ATOM 658 C CA . GLN A 1 86 ? -3.051 -10.852 -0.236 1.00 97.31 86 GLN A CA 1
ATOM 659 C C . GLN A 1 86 ? -1.739 -10.606 -0.990 1.00 97.31 86 GLN A C 1
ATOM 661 O O . GLN A 1 86 ? -1.693 -9.809 -1.924 1.00 97.31 86 GLN A O 1
ATOM 666 N N . LYS A 1 87 ? -0.659 -11.282 -0.587 1.00 95.62 87 LYS A N 1
ATOM 667 C CA . LYS A 1 87 ? 0.583 -11.267 -1.364 1.00 95.62 87 LYS A CA 1
ATOM 668 C C . LYS A 1 87 ? 0.321 -11.924 -2.712 1.00 95.62 87 LYS A C 1
ATOM 670 O O . LYS A 1 87 ? -0.335 -12.963 -2.778 1.00 95.62 87 LYS A O 1
ATOM 675 N N . TYR A 1 88 ? 0.866 -11.315 -3.748 1.00 94.12 88 TYR A N 1
ATOM 676 C CA . TYR A 1 88 ? 0.698 -11.724 -5.129 1.00 94.12 88 TYR A CA 1
ATOM 677 C C . TYR A 1 88 ? 2.062 -11.836 -5.799 1.00 94.12 88 TYR A C 1
ATOM 679 O O . TYR A 1 88 ? 3.039 -11.228 -5.357 1.00 94.12 88 TYR A O 1
ATOM 687 N N . GLU A 1 89 ? 2.105 -12.603 -6.877 1.00 91.00 89 GLU A N 1
ATOM 688 C CA . GLU A 1 89 ? 3.256 -12.656 -7.765 1.00 91.00 89 GLU A CA 1
ATOM 689 C C . GLU A 1 89 ? 3.082 -11.632 -8.887 1.00 91.00 89 GLU A C 1
ATOM 691 O O . GLU A 1 89 ? 1.965 -11.327 -9.315 1.00 91.00 89 GLU A O 1
ATOM 696 N N . ALA A 1 90 ? 4.196 -11.070 -9.339 1.00 90.44 90 ALA A N 1
ATOM 697 C CA . ALA A 1 90 ? 4.256 -10.191 -10.494 1.00 90.44 90 ALA A CA 1
ATOM 698 C C . ALA A 1 90 ? 5.312 -10.741 -11.453 1.00 90.44 90 ALA A C 1
ATOM 700 O O . ALA A 1 90 ? 6.406 -11.108 -11.028 1.00 90.44 90 ALA A O 1
ATOM 701 N N . SER A 1 91 ? 4.966 -10.821 -12.733 1.00 92.00 91 SER A N 1
ATOM 702 C CA . SER A 1 91 ? 5.873 -11.221 -13.806 1.00 92.00 91 SER A CA 1
ATOM 703 C C . SER A 1 91 ? 6.502 -9.993 -14.449 1.00 92.00 91 SER A C 1
ATOM 705 O O . SER A 1 91 ? 5.813 -8.991 -14.636 1.00 92.00 91 SER A O 1
ATOM 707 N N . LEU A 1 92 ? 7.771 -10.102 -14.840 1.00 93.94 92 LEU A N 1
ATOM 708 C CA . LEU A 1 92 ? 8.434 -9.085 -15.652 1.00 93.94 92 LEU A CA 1
ATOM 709 C C . LEU A 1 92 ? 7.940 -9.167 -17.099 1.00 93.94 92 LEU A C 1
ATOM 711 O O . LEU A 1 92 ? 7.768 -10.264 -17.639 1.00 93.94 92 LEU A O 1
ATOM 715 N N . SER A 1 93 ? 7.733 -8.016 -17.728 1.00 93.94 93 SER A N 1
ATOM 716 C CA . SER A 1 93 ? 7.406 -7.927 -19.150 1.00 93.94 93 SER A CA 1
ATOM 717 C C . SER A 1 93 ? 8.626 -8.258 -20.010 1.00 93.94 93 SER A C 1
ATOM 719 O O . SER A 1 93 ? 9.679 -7.664 -19.827 1.00 93.94 93 SER A O 1
ATOM 721 N N . ALA A 1 94 ? 8.511 -9.150 -20.994 1.00 93.00 94 ALA A N 1
ATOM 722 C CA . ALA A 1 94 ? 9.630 -9.454 -21.896 1.00 93.00 94 ALA A CA 1
ATOM 723 C C . ALA A 1 94 ? 10.021 -8.271 -22.808 1.00 93.00 94 ALA A C 1
ATOM 725 O O . ALA A 1 94 ? 11.141 -8.235 -23.313 1.00 93.00 94 ALA A O 1
ATOM 726 N N . ASP A 1 95 ? 9.113 -7.308 -22.985 1.00 94.38 95 ASP A N 1
ATOM 727 C CA . ASP A 1 95 ? 9.227 -6.218 -23.958 1.00 94.38 95 ASP A CA 1
ATOM 728 C C . ASP A 1 95 ? 9.506 -4.848 -23.304 1.00 94.38 95 ASP A C 1
ATOM 730 O O . ASP A 1 95 ? 9.383 -3.810 -23.954 1.00 94.38 95 ASP A O 1
ATOM 734 N N . ALA A 1 96 ? 9.859 -4.821 -22.013 1.00 92.81 96 ALA A N 1
ATOM 735 C CA . ALA A 1 96 ? 10.126 -3.596 -21.256 1.00 92.81 96 ALA A CA 1
ATOM 736 C C . ALA A 1 96 ? 11.545 -3.567 -20.669 1.00 92.81 96 ALA A C 1
ATOM 738 O O . ALA A 1 96 ? 12.178 -4.601 -20.464 1.00 92.81 96 ALA A O 1
ATOM 739 N N . ASN A 1 97 ? 12.039 -2.364 -20.363 1.00 94.06 97 ASN A N 1
ATOM 740 C CA . ASN A 1 97 ? 13.291 -2.202 -19.627 1.00 94.06 97 ASN A CA 1
ATOM 741 C C . ASN A 1 97 ? 13.116 -2.654 -18.174 1.00 94.06 97 ASN A C 1
ATOM 743 O O . ASN A 1 97 ? 12.148 -2.272 -17.519 1.00 94.06 97 ASN A O 1
ATOM 747 N N . HIS A 1 98 ? 14.089 -3.401 -17.652 1.00 95.38 98 HIS A N 1
ATOM 748 C CA . HIS A 1 98 ? 14.088 -3.883 -16.268 1.00 95.38 98 HIS A CA 1
ATOM 749 C C . HIS A 1 98 ? 15.156 -3.189 -15.434 1.00 95.38 98 HIS A C 1
ATOM 751 O O . HIS A 1 98 ? 16.265 -2.941 -15.911 1.00 95.38 98 HIS A O 1
ATOM 757 N N . LEU A 1 99 ? 14.860 -2.970 -14.153 1.00 96.00 99 LEU A N 1
ATOM 758 C CA . LEU A 1 99 ? 15.887 -2.749 -13.140 1.00 96.00 99 LEU A CA 1
ATOM 759 C C . LEU A 1 99 ? 16.072 -4.022 -12.314 1.00 96.00 99 LEU A C 1
ATOM 761 O O . LEU A 1 99 ? 15.103 -4.587 -11.810 1.00 96.00 99 LEU A O 1
ATOM 765 N N . VAL A 1 100 ? 17.322 -4.444 -12.133 1.00 96.31 100 VAL A N 1
ATOM 766 C CA . VAL A 1 100 ? 17.678 -5.578 -11.274 1.00 96.31 100 VAL A CA 1
ATOM 767 C C . VAL A 1 100 ? 18.461 -5.067 -10.071 1.00 96.31 100 VAL A C 1
ATOM 769 O O . VAL A 1 100 ? 19.494 -4.416 -10.229 1.00 96.31 100 VAL A O 1
ATOM 772 N N . LEU A 1 101 ? 17.982 -5.381 -8.870 1.00 96.06 101 LEU A N 1
ATOM 773 C CA . LEU A 1 101 ? 18.670 -5.115 -7.611 1.00 96.06 101 LEU A CA 1
ATOM 774 C C . LEU A 1 101 ? 19.126 -6.437 -7.000 1.00 96.06 101 LEU A C 1
ATOM 776 O O . LEU A 1 101 ? 18.301 -7.284 -6.669 1.00 96.06 101 LEU A O 1
ATOM 780 N N . VAL A 1 102 ? 20.439 -6.593 -6.841 1.00 96.06 102 VAL A N 1
ATOM 781 C CA . VAL A 1 102 ? 21.054 -7.793 -6.260 1.00 96.06 102 VAL A CA 1
ATOM 782 C C . VAL A 1 102 ? 21.389 -7.516 -4.799 1.00 96.06 102 VAL A C 1
ATOM 784 O O . VAL A 1 102 ? 22.226 -6.663 -4.511 1.00 96.06 102 VAL A O 1
ATOM 787 N N . ASN A 1 103 ? 20.737 -8.235 -3.889 1.00 94.31 103 ASN A N 1
ATOM 788 C CA . ASN A 1 103 ? 20.853 -8.121 -2.436 1.00 94.31 103 ASN A CA 1
ATOM 789 C C . ASN A 1 103 ? 20.712 -6.679 -1.898 1.00 94.31 103 ASN A C 1
ATOM 791 O O . ASN A 1 103 ? 21.619 -6.192 -1.216 1.00 94.31 103 ASN A O 1
ATOM 795 N N . PRO A 1 104 ? 19.602 -5.960 -2.173 1.00 93.50 104 PRO A N 1
ATOM 796 C CA . PRO A 1 104 ? 19.377 -4.660 -1.551 1.00 93.50 104 PRO A CA 1
ATOM 797 C C . PRO A 1 104 ? 19.181 -4.826 -0.037 1.00 93.50 104 PRO A C 1
ATOM 799 O O . PRO A 1 104 ? 18.260 -5.512 0.403 1.00 93.50 104 PRO A O 1
ATOM 802 N N . ASP A 1 105 ? 20.034 -4.175 0.751 1.00 91.50 105 ASP A N 1
ATOM 803 C CA . ASP A 1 105 ? 20.068 -4.357 2.212 1.00 91.50 105 ASP A CA 1
ATOM 804 C C . ASP A 1 105 ? 19.301 -3.258 2.979 1.00 91.50 105 ASP A C 1
ATOM 806 O O . ASP A 1 105 ? 18.847 -3.459 4.103 1.00 91.50 105 ASP A O 1
ATOM 810 N N . ASP A 1 106 ? 19.084 -2.092 2.353 1.00 95.31 106 ASP A N 1
ATOM 811 C CA . ASP A 1 106 ? 18.367 -0.966 2.962 1.00 95.31 106 ASP A CA 1
ATOM 812 C C . ASP A 1 106 ? 16.995 -0.726 2.312 1.00 95.31 106 ASP A C 1
ATOM 814 O O . ASP A 1 106 ? 16.875 -0.391 1.128 1.00 95.31 106 ASP A O 1
ATOM 818 N N . ALA A 1 107 ? 15.936 -0.857 3.115 1.00 90.38 107 ALA A N 1
ATOM 819 C CA . ALA A 1 107 ? 14.559 -0.668 2.662 1.00 90.38 107 ALA A CA 1
ATOM 820 C C . ALA A 1 107 ? 14.253 0.789 2.258 1.00 90.38 107 ALA A C 1
ATOM 822 O O . ALA A 1 107 ? 13.395 1.022 1.403 1.00 90.38 107 ALA A O 1
ATOM 823 N N . GLY A 1 108 ? 14.949 1.771 2.844 1.00 93.62 108 GLY A N 1
ATOM 824 C CA . GLY A 1 108 ? 14.797 3.188 2.501 1.00 93.62 108 GLY A CA 1
ATOM 825 C C . GLY A 1 108 ? 15.317 3.505 1.096 1.00 93.62 108 GLY A C 1
ATOM 826 O O . GLY A 1 108 ? 14.639 4.172 0.305 1.00 93.62 108 GLY A O 1
ATOM 827 N N . ASN A 1 109 ? 16.481 2.959 0.756 1.00 95.25 109 ASN A N 1
ATOM 828 C CA . ASN A 1 109 ? 17.091 3.023 -0.563 1.00 95.25 109 ASN A CA 1
ATOM 829 C C . ASN A 1 109 ? 16.239 2.277 -1.586 1.00 95.25 109 ASN A C 1
ATOM 831 O O . ASN A 1 109 ? 15.940 2.847 -2.632 1.00 95.25 109 ASN A O 1
ATOM 835 N N . LEU A 1 110 ? 15.762 1.068 -1.261 1.00 95.81 110 LEU A N 1
ATOM 836 C CA . LEU A 1 110 ? 14.836 0.328 -2.123 1.00 95.81 110 LEU A CA 1
ATOM 837 C C . LEU A 1 110 ? 13.591 1.166 -2.446 1.00 95.81 110 LEU A C 1
ATOM 839 O O . LEU A 1 110 ? 13.231 1.317 -3.609 1.00 95.81 110 LEU A O 1
ATOM 843 N N . GLY A 1 111 ? 12.973 1.780 -1.433 1.00 94.50 111 GLY A N 1
ATOM 844 C CA . GLY A 1 111 ? 11.815 2.650 -1.634 1.00 94.50 111 GLY A CA 1
ATOM 845 C C . GLY A 1 111 ? 12.125 3.890 -2.480 1.00 94.50 111 GLY A C 1
ATOM 846 O O . GLY A 1 111 ? 11.297 4.309 -3.288 1.00 94.50 111 GLY A O 1
ATOM 847 N N . THR A 1 112 ? 13.311 4.479 -2.321 1.00 96.19 112 THR A N 1
ATOM 848 C CA . THR A 1 112 ? 13.751 5.621 -3.139 1.00 96.19 112 THR A CA 1
ATOM 849 C C . THR A 1 112 ? 13.962 5.214 -4.590 1.00 96.19 112 THR A C 1
ATOM 851 O O . THR A 1 112 ? 13.460 5.893 -5.479 1.00 96.19 112 THR A O 1
ATOM 854 N N . ILE A 1 113 ? 14.616 4.077 -4.829 1.00 97.06 113 ILE A N 1
ATOM 855 C CA . ILE A 1 113 ? 14.813 3.519 -6.166 1.00 97.06 113 ILE A CA 1
ATOM 856 C C . ILE A 1 113 ? 13.463 3.251 -6.833 1.00 97.06 113 ILE A C 1
ATOM 858 O O . ILE A 1 113 ? 13.252 3.731 -7.938 1.00 97.06 113 ILE A O 1
ATOM 862 N N . VAL A 1 114 ? 12.519 2.591 -6.152 1.00 96.06 114 VAL A N 1
ATOM 863 C CA . VAL A 1 114 ? 11.176 2.307 -6.697 1.00 96.06 114 VAL A CA 1
ATOM 864 C C . VAL A 1 114 ? 10.436 3.590 -7.100 1.00 96.06 114 VAL A C 1
ATOM 866 O O . VAL A 1 114 ? 9.814 3.636 -8.158 1.00 96.06 114 VAL A O 1
ATOM 869 N N . ARG A 1 115 ? 10.519 4.663 -6.299 1.00 95.25 115 ARG A N 1
ATOM 870 C CA . ARG A 1 115 ? 9.911 5.956 -6.667 1.00 95.25 115 ARG A CA 1
ATOM 871 C C . ARG A 1 115 ? 10.601 6.602 -7.867 1.00 95.25 115 ARG A C 1
ATOM 873 O O . ARG A 1 115 ? 9.920 7.141 -8.733 1.00 95.25 115 ARG A O 1
ATOM 880 N N . THR A 1 116 ? 11.930 6.547 -7.920 1.00 96.94 116 THR A N 1
ATOM 881 C CA . THR A 1 116 ? 12.712 7.055 -9.054 1.00 96.94 116 THR A CA 1
ATOM 882 C C . THR A 1 116 ? 12.372 6.294 -10.330 1.00 96.94 116 THR A C 1
ATOM 884 O O . THR A 1 116 ? 12.118 6.921 -11.350 1.00 96.94 116 THR A O 1
ATOM 887 N N . MET A 1 117 ? 12.296 4.963 -10.263 1.00 96.69 117 MET A N 1
ATOM 888 C CA . MET A 1 117 ? 11.882 4.100 -11.369 1.00 96.69 117 MET A CA 1
ATOM 889 C C . MET A 1 117 ? 10.541 4.549 -11.955 1.00 96.69 117 MET A C 1
ATOM 891 O O . MET A 1 117 ? 10.466 4.833 -13.148 1.00 96.69 117 MET A O 1
ATOM 895 N N . LEU A 1 118 ? 9.523 4.722 -11.104 1.00 94.19 118 LEU A N 1
ATOM 896 C CA . LEU A 1 118 ? 8.210 5.198 -11.538 1.00 94.19 118 LEU A CA 1
ATOM 897 C C . LEU A 1 118 ? 8.278 6.593 -12.185 1.00 94.19 118 LEU A C 1
ATOM 899 O O . LEU A 1 118 ? 7.615 6.838 -13.186 1.00 94.19 118 LEU A O 1
ATOM 903 N N . GLY A 1 119 ? 9.107 7.498 -11.654 1.00 96.25 119 GLY A N 1
ATOM 904 C CA . GLY A 1 119 ? 9.319 8.831 -12.231 1.00 96.25 119 GLY A CA 1
ATOM 905 C C . GLY A 1 119 ? 9.986 8.834 -13.614 1.00 96.25 119 GLY A C 1
ATOM 906 O O . GLY A 1 119 ? 9.844 9.811 -14.345 1.00 96.25 119 GLY A O 1
ATOM 907 N N . PHE A 1 120 ? 10.682 7.754 -13.979 1.00 95.81 120 PHE A N 1
ATOM 908 C CA . PHE A 1 120 ? 11.320 7.555 -15.286 1.00 95.81 120 PHE A CA 1
ATOM 909 C C . PHE A 1 120 ? 10.585 6.539 -16.173 1.00 95.81 120 PHE A C 1
ATOM 911 O O . PHE A 1 120 ? 11.147 6.100 -17.174 1.00 95.81 120 PHE A O 1
ATOM 918 N N . ASP A 1 121 ? 9.351 6.169 -15.818 1.00 94.25 121 ASP A N 1
ATOM 919 C CA . ASP A 1 121 ? 8.532 5.194 -16.553 1.00 94.25 121 ASP A CA 1
ATOM 920 C C . ASP 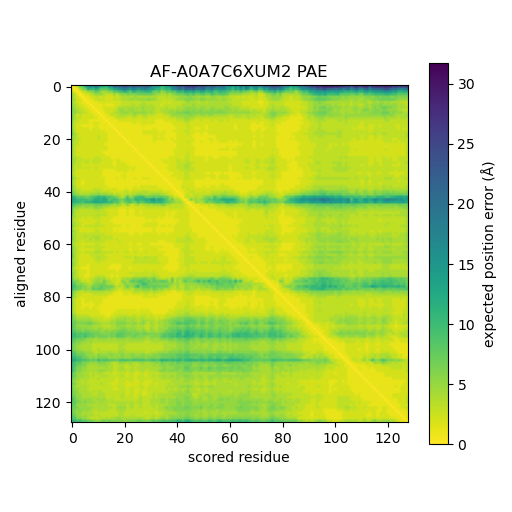A 1 121 ? 9.194 3.805 -16.685 1.00 94.25 121 ASP A C 1
ATOM 922 O O . ASP A 1 121 ? 9.032 3.083 -17.667 1.00 94.25 121 ASP A O 1
ATOM 926 N N . VAL A 1 122 ? 9.967 3.417 -15.665 1.00 95.44 122 VAL A N 1
ATOM 927 C CA . VAL A 1 122 ? 10.496 2.058 -15.506 1.00 95.44 122 VAL A CA 1
ATOM 928 C C . VAL A 1 122 ? 9.653 1.357 -14.448 1.00 95.44 122 VAL A C 1
ATOM 930 O O . VAL A 1 122 ? 9.678 1.734 -13.280 1.00 95.44 122 VAL A O 1
ATOM 933 N N . VAL A 1 123 ? 8.890 0.336 -14.835 1.00 94.31 123 VAL A N 1
ATOM 934 C CA . VAL A 1 123 ? 7.909 -0.313 -13.939 1.00 94.31 123 VAL A CA 1
ATOM 935 C C . VAL A 1 123 ? 8.232 -1.772 -13.613 1.00 94.31 123 VAL A C 1
ATOM 937 O O . VAL A 1 123 ? 7.603 -2.363 -12.736 1.00 94.31 123 VAL A O 1
ATOM 940 N N . ASP A 1 124 ? 9.252 -2.334 -14.256 1.00 96.06 124 ASP A N 1
ATOM 941 C CA . ASP A 1 124 ? 9.677 -3.717 -14.079 1.00 96.06 124 ASP A CA 1
ATOM 942 C C . ASP A 1 124 ? 10.918 -3.795 -13.174 1.00 96.06 124 ASP A C 1
ATOM 944 O O . ASP A 1 124 ? 12.033 -3.431 -13.560 1.00 96.06 124 ASP A O 1
ATOM 948 N N . LEU A 1 125 ? 10.712 -4.273 -11.943 1.00 95.56 125 LEU A N 1
ATOM 949 C CA . LEU A 1 125 ? 11.745 -4.440 -10.919 1.00 95.56 125 LEU A CA 1
ATOM 950 C C . LEU A 1 125 ? 11.942 -5.919 -10.576 1.00 95.56 125 LEU A C 1
ATOM 952 O O . LEU A 1 125 ? 11.006 -6.583 -10.129 1.00 95.56 125 LEU A O 1
ATOM 956 N N . ALA A 1 126 ? 13.181 -6.397 -10.670 1.00 95.06 126 ALA A N 1
ATOM 957 C CA . ALA A 1 126 ? 13.614 -7.665 -10.096 1.00 95.06 126 ALA A CA 1
ATOM 958 C C . ALA A 1 126 ? 14.459 -7.418 -8.839 1.00 95.06 126 ALA A C 1
ATOM 960 O O . ALA A 1 126 ? 15.413 -6.638 -8.868 1.00 95.06 126 ALA A O 1
ATOM 961 N N . VAL A 1 127 ? 14.140 -8.111 -7.745 1.00 93.56 127 VAL A N 1
ATOM 962 C CA . VAL A 1 127 ? 14.965 -8.143 -6.529 1.00 93.56 127 VAL A CA 1
ATOM 963 C C . VAL A 1 127 ? 15.438 -9.575 -6.318 1.00 93.56 127 VAL A C 1
ATOM 965 O O . VAL A 1 127 ? 14.601 -10.471 -6.193 1.00 93.56 127 VAL A O 1
ATOM 968 N N . ILE A 1 128 ? 16.757 -9.777 -6.318 1.00 91.50 128 ILE A N 1
ATOM 969 C CA . ILE A 1 128 ? 17.420 -11.090 -6.238 1.00 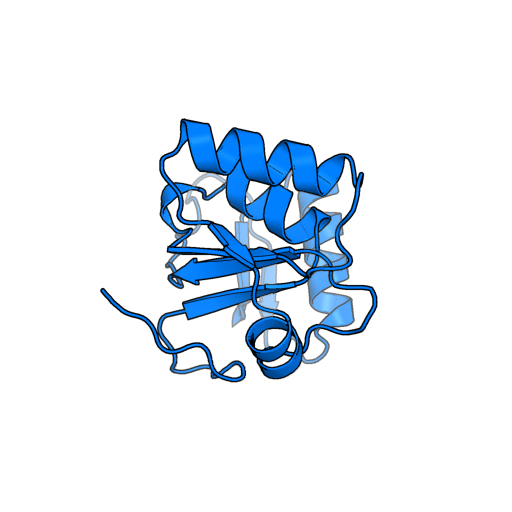91.50 128 ILE A CA 1
ATOM 970 C C . ILE A 1 128 ? 18.268 -11.160 -4.977 1.00 91.50 128 ILE A C 1
ATOM 972 O O . ILE A 1 128 ? 19.044 -10.203 -4.759 1.00 91.50 128 ILE A O 1
#

pLDDT: mean 94.42, std 5.46, range [53.25, 98.44]

Sequence (128 aa):
MNIKIRPYKRDAGHAYALGVFPTLELLAHRPEQVLRVLLSERAGDNEGVAKICSICTERNIRVEVADRAIARVGGNEATYAVGVFQKYEASLSADANHLVLVNPDDAGNLGTIVRTMLGFDVVDLAVI

Foldseek 3Di:
DDDDQAADDPPDQKAKQFALVSLVVCLVPPVVFFQAKEFEPPLPPPPSVVVSVVSCVVSVHHYYHCPVSCVRHPHDPRGGMMTMGGDDDDDFDPPADEDEAEPDPDPVVVVVVCVVCVVVVNNHYHYD

Nearest PDB structures (foldseek):
  1gz0-assembly4_D  TM=7.329E-01  e=1.055E-04  Escherichia coli
  2aif-assembly1_A  TM=7.257E-01  e=1.078E-03  Cryptosporidium parvum
  8ir1-assembly1_G  TM=5.286E-01  e=2.917E-03  Homo sapiens
  7ohx-assembly1_G  TM=5.797E-01  e=1.640E-02  Saccharomyces cerevisiae S288C
  7ohu-assembly1_G  TM=4.807E-01  e=4.963E-03  Saccharomyces cerevisiae S288C

Solvent-accessible surface area (backbone atoms only — not comparable to full-atom values): 7615 Å² total; per-residue (Å²): 135,90,79,80,89,58,56,85,48,92,88,48,65,48,49,74,29,75,20,51,67,49,24,47,53,41,53,73,75,45,47,89,37,48,68,31,35,38,30,29,86,83,37,73,88,38,66,62,56,54,50,48,52,51,55,25,61,78,66,73,40,49,73,43,80,34,52,75,57,41,49,50,56,70,40,55,97,85,38,38,27,31,29,34,29,50,68,77,88,84,81,76,62,93,90,55,69,71,48,78,42,75,68,80,85,50,70,69,58,50,53,50,50,54,52,51,31,54,76,69,75,39,85,36,76,46,79,85

Secondary structure (DSSP, 8-state):
------S--TTSSEEEEESHHHHHHHHHH-GGGEEEEEE-GGGTT-HHHHHHHHHHHHTT--EEE-HHHHHHTT--TT--EEEEEE----PPPTTS-EEEESS---HHHHHHHHHHHHHTT--EEEE-